Protein AF-A0A558R5V0-F1 (afdb_monomer_lite)

Radius of gyration: 31.51 Å; chains: 1; bounding box: 77×56×95 Å

Sequence (113 aa):
MKQIERWVTRGRRLPFVFRAAIMLLVVAAIAGMWWQHQPAGSGTRDIIAFVRRACPAAHVAVPHPIVADGAHAIDRWAWAIVRGRCGTVRPAGHPEPHHQDHRRPHAADRTAS

pLDDT: mean 78.5, std 18.83, range [42.56, 97.38]

Foldseek 3Di:
DPPPVVVVPPPPPDPPVVVVVVVVVVVVVVVVVVQQQAFDDPVLVVLLVCLCVQAVVLHDDDPTDGNVVSVSSVVSSVVCCVVVVGPDPDDPDDPDPDPPPPPDDDDDDDDDD

Secondary structure (DSSP, 8-state):
--SSGGGTT---PPPHHHHHHHHHHHHHHHHHHHHHTSBP-HHHHHHHHHHHHH-GGG----SS-BHHHHHHHHHHHHHHHHTTSS-------S-------------------

Organism: NCBI:txid2529389

Structure (mmCIF, N/CA/C/O backbone):
data_AF-A0A558R5V0-F1
#
_entry.id   AF-A0A558R5V0-F1
#
loop_
_atom_site.group_PDB
_atom_site.id
_atom_site.type_symbol
_atom_site.label_atom_id
_atom_site.label_alt_id
_atom_site.label_comp_id
_atom_site.label_asym_id
_atom_site.label_entity_id
_atom_site.label_seq_id
_atom_site.pdbx_PDB_ins_code
_atom_site.Cartn_x
_atom_site.Cartn_y
_atom_site.Cartn_z
_atom_site.occupancy
_atom_site.B_iso_or_equiv
_atom_site.auth_seq_id
_atom_site.auth_comp_id
_atom_site.auth_asym_id
_atom_site.auth_atom_id
_atom_site.pdbx_PDB_model_num
ATOM 1 N N . MET A 1 1 ? -46.775 28.052 25.983 1.00 51.75 1 MET A N 1
ATOM 2 C CA . MET A 1 1 ? -45.310 27.964 25.756 1.00 51.75 1 MET A CA 1
ATOM 3 C C . MET A 1 1 ? -44.618 27.032 26.774 1.00 51.75 1 MET A C 1
ATOM 5 O O . MET A 1 1 ? -43.692 27.450 27.442 1.00 51.75 1 MET A O 1
ATOM 9 N N . LYS A 1 2 ? -45.049 25.764 26.923 1.00 55.78 2 LYS A N 1
ATOM 10 C CA . LYS A 1 2 ? -44.457 24.783 27.880 1.00 55.78 2 LYS A CA 1
ATOM 11 C C . LYS A 1 2 ? -44.110 23.420 27.244 1.00 55.78 2 LYS A C 1
ATOM 13 O O . LYS A 1 2 ? -43.735 22.475 27.927 1.00 55.78 2 LYS A O 1
ATOM 18 N N . GLN A 1 3 ? -44.284 23.290 25.926 1.00 56.75 3 GLN A N 1
ATOM 19 C CA . GLN A 1 3 ? -44.128 22.024 25.190 1.00 56.75 3 GLN A CA 1
ATOM 20 C C . GLN A 1 3 ? -42.779 21.905 24.455 1.00 56.75 3 GLN A C 1
ATOM 22 O O . GLN A 1 3 ? -42.363 20.793 24.149 1.00 56.75 3 GLN A O 1
ATOM 27 N N . ILE A 1 4 ? -42.066 23.014 24.221 1.00 54.72 4 ILE A N 1
ATOM 28 C CA . ILE A 1 4 ? -40.845 23.027 23.392 1.00 54.72 4 ILE A CA 1
ATOM 29 C C . ILE A 1 4 ? -39.595 22.619 24.200 1.00 54.72 4 ILE A C 1
ATOM 31 O O . ILE A 1 4 ? -38.699 21.979 23.659 1.00 54.72 4 ILE A O 1
ATOM 35 N N . GLU A 1 5 ? -39.564 22.850 25.517 1.00 53.28 5 GLU A N 1
ATOM 36 C CA . GLU A 1 5 ? -38.412 22.482 26.365 1.00 53.28 5 GLU A CA 1
ATOM 37 C C . GLU A 1 5 ? -38.230 20.968 26.577 1.00 53.28 5 GLU A C 1
ATOM 39 O O . GLU A 1 5 ? -37.156 20.521 26.974 1.00 53.28 5 GLU A O 1
ATOM 44 N N . ARG A 1 6 ? -39.240 20.138 26.274 1.00 52.16 6 ARG A N 1
ATOM 45 C CA . ARG A 1 6 ? -39.154 18.679 26.483 1.00 52.16 6 ARG A CA 1
ATOM 46 C C . ARG A 1 6 ? -38.349 17.923 25.419 1.00 52.16 6 ARG A C 1
ATOM 48 O O . ARG A 1 6 ? -38.059 16.746 25.623 1.00 52.16 6 ARG A O 1
ATOM 55 N N . TRP A 1 7 ? -37.976 18.563 24.310 1.00 51.00 7 TRP A N 1
ATOM 56 C CA . TRP A 1 7 ? -37.226 17.903 23.231 1.00 51.00 7 TRP A CA 1
ATOM 57 C C . TRP A 1 7 ? -35.704 18.019 23.363 1.00 51.00 7 TRP A C 1
ATOM 59 O O . TRP A 1 7 ? -34.988 17.192 22.803 1.00 51.00 7 TRP A O 1
ATOM 69 N N . VAL A 1 8 ? -35.203 18.977 24.147 1.00 56.00 8 VAL A N 1
ATOM 70 C CA . VAL A 1 8 ? -33.757 19.240 24.274 1.00 56.00 8 VAL A CA 1
ATOM 71 C C . VAL A 1 8 ? -33.056 18.227 25.192 1.00 56.00 8 VAL A C 1
ATOM 73 O O . VAL A 1 8 ? -31.862 17.981 25.056 1.00 56.00 8 VAL A O 1
ATOM 76 N N . THR A 1 9 ? -33.787 17.554 26.084 1.00 53.28 9 THR A N 1
ATOM 77 C CA . THR A 1 9 ? -33.211 16.658 27.103 1.00 53.28 9 THR A CA 1
ATOM 78 C C . THR A 1 9 ? -33.367 15.171 26.807 1.00 53.28 9 THR A C 1
ATOM 80 O O . THR A 1 9 ? -33.074 14.339 27.662 1.00 53.28 9 THR A O 1
ATOM 83 N N . ARG A 1 10 ? -33.752 14.777 25.588 1.00 54.44 10 ARG A N 1
ATOM 84 C CA . ARG A 1 10 ? -33.670 13.365 25.180 1.00 54.44 10 ARG A CA 1
ATOM 85 C C . ARG A 1 10 ? -32.315 13.085 24.536 1.00 54.44 10 ARG A C 1
ATOM 87 O O . ARG A 1 10 ? -32.230 12.587 23.417 1.00 54.44 10 ARG A O 1
ATOM 94 N N . GLY A 1 11 ? -31.250 13.412 25.268 1.00 57.62 11 GLY A N 1
ATOM 95 C CA . GLY A 1 11 ? -29.895 12.984 24.955 1.00 57.62 11 GLY A CA 1
ATOM 96 C C . GLY A 1 11 ? -29.846 11.462 24.998 1.00 57.62 11 GLY A C 1
ATOM 97 O O . GLY A 1 11 ? -29.608 10.875 26.053 1.00 57.62 11 GLY A O 1
ATOM 98 N N . ARG A 1 12 ? -30.119 10.811 23.861 1.00 63.28 12 ARG A N 1
ATOM 99 C CA . ARG A 1 12 ? -29.861 9.382 23.678 1.00 63.28 12 ARG A CA 1
ATOM 100 C C . ARG A 1 12 ? -28.361 9.203 23.844 1.00 63.28 12 ARG A C 1
ATOM 102 O O . ARG A 1 12 ? -27.594 9.430 22.914 1.00 63.28 12 ARG A O 1
ATOM 109 N N . ARG A 1 13 ? -27.935 8.851 25.057 1.00 66.12 13 ARG A N 1
ATOM 110 C CA . ARG A 1 13 ? -26.565 8.417 25.302 1.00 66.12 13 ARG A CA 1
ATOM 111 C C . ARG A 1 13 ? -26.338 7.231 24.375 1.00 66.12 13 ARG A C 1
ATOM 113 O O . ARG A 1 13 ? -27.053 6.236 24.481 1.00 66.12 13 ARG A O 1
ATOM 120 N N . LEU A 1 14 ? -25.404 7.377 23.435 1.00 68.44 14 LEU A N 1
ATOM 121 C CA . LEU A 1 14 ? -25.001 6.281 22.561 1.00 68.44 14 LEU A CA 1
ATOM 122 C C . LEU A 1 14 ? -24.685 5.079 23.456 1.00 68.44 14 LEU A C 1
ATOM 124 O O . LEU A 1 14 ? -23.947 5.253 24.438 1.00 68.44 14 LEU A O 1
ATOM 128 N N . PRO A 1 15 ? -25.277 3.906 23.178 1.00 86.00 15 PRO A N 1
ATOM 129 C CA . PRO A 1 15 ? -25.108 2.746 24.032 1.00 86.00 15 PRO A CA 1
ATOM 130 C C . PRO A 1 15 ? -23.614 2.456 24.173 1.00 86.00 15 PRO A C 1
ATOM 132 O O . PRO A 1 15 ? -22.846 2.637 23.226 1.00 86.00 15 PRO A O 1
ATOM 135 N N . PHE A 1 16 ? -23.190 2.051 25.370 1.00 87.75 16 PHE A N 1
ATOM 136 C CA . PHE A 1 16 ? -21.774 1.874 25.707 1.00 87.75 16 PHE A CA 1
ATOM 137 C C . PHE A 1 16 ? -21.022 1.035 24.661 1.00 87.75 16 PHE A C 1
ATOM 139 O O . PHE A 1 16 ? -19.934 1.414 24.239 1.00 87.75 16 PHE A O 1
ATOM 146 N N . VAL A 1 17 ? -21.660 -0.025 24.156 1.00 89.38 17 VAL A N 1
ATOM 147 C CA . VAL A 1 17 ? -21.130 -0.890 23.090 1.00 89.38 17 VAL A CA 1
ATOM 148 C C . VAL A 1 17 ? -20.784 -0.136 21.804 1.00 89.38 17 VAL A C 1
ATOM 150 O O . VAL A 1 17 ? -19.748 -0.393 21.204 1.00 89.38 17 VAL A O 1
ATOM 153 N N . PHE A 1 18 ? -21.593 0.846 21.406 1.00 91.12 18 PHE A N 1
ATOM 154 C CA . PHE A 1 18 ? -21.340 1.642 20.207 1.00 91.12 18 PHE A CA 1
ATOM 155 C C . PHE A 1 18 ? -20.150 2.581 20.407 1.00 91.12 18 PHE A C 1
ATOM 157 O O . PHE A 1 18 ? -19.305 2.729 19.528 1.00 91.12 18 PHE A O 1
ATOM 164 N N . ARG A 1 19 ? -20.038 3.176 21.600 1.00 90.69 19 ARG A N 1
ATOM 165 C CA . ARG A 1 19 ? -18.887 4.014 21.961 1.00 90.69 19 ARG A CA 1
ATOM 166 C C . ARG A 1 19 ? -17.597 3.194 22.003 1.00 90.69 19 ARG A C 1
ATOM 168 O O . ARG A 1 19 ? -16.582 3.654 21.492 1.00 90.69 19 ARG A O 1
ATOM 175 N N . ALA A 1 20 ? -17.649 1.988 22.566 1.00 94.12 20 ALA A N 1
ATOM 176 C CA . ALA A 1 20 ? -16.518 1.067 22.594 1.00 94.12 20 ALA A CA 1
ATOM 177 C C . ALA A 1 20 ? -16.095 0.641 21.178 1.00 94.12 20 ALA A C 1
ATOM 179 O O . ALA A 1 20 ? -14.909 0.683 20.864 1.00 94.12 20 ALA A O 1
ATOM 180 N N . ALA A 1 21 ? -17.053 0.316 20.303 1.00 95.62 21 ALA A N 1
ATOM 181 C CA . ALA A 1 21 ? -16.777 -0.034 18.910 1.00 95.62 21 ALA A CA 1
ATOM 182 C C . ALA A 1 21 ? -16.107 1.117 18.142 1.00 95.62 21 ALA A C 1
ATOM 184 O O . ALA A 1 21 ? -15.112 0.895 17.458 1.00 95.62 21 ALA A O 1
ATOM 185 N N . ILE A 1 22 ? -16.594 2.354 18.299 1.00 96.06 22 ILE A N 1
ATOM 186 C CA . ILE A 1 22 ? -15.956 3.531 17.691 1.00 96.06 22 ILE A CA 1
ATOM 187 C C . ILE A 1 22 ? -14.529 3.703 18.204 1.00 96.06 22 ILE A C 1
ATOM 189 O O . ILE A 1 22 ? -13.620 3.887 17.403 1.00 96.06 22 ILE A O 1
ATOM 193 N N . MET A 1 23 ? -14.315 3.628 19.519 1.00 96.56 23 MET A N 1
ATOM 194 C CA . MET A 1 23 ? -12.971 3.764 20.086 1.00 96.56 23 MET A CA 1
ATOM 195 C C . MET A 1 23 ? -12.021 2.697 19.540 1.00 96.56 23 MET A C 1
ATOM 197 O O . MET A 1 23 ? -10.897 3.018 19.165 1.00 96.56 23 MET A O 1
ATOM 201 N N . LEU A 1 24 ? -12.483 1.449 19.424 1.00 97.12 24 LEU A N 1
ATOM 202 C CA . LEU A 1 24 ? -11.691 0.366 18.846 1.00 97.12 24 LEU A CA 1
ATOM 203 C C . LEU A 1 24 ? -11.338 0.637 17.377 1.00 97.12 24 LEU A C 1
ATOM 205 O O . LEU A 1 24 ? -10.186 0.461 16.988 1.00 97.12 24 LEU A O 1
ATOM 209 N N . LEU A 1 25 ? -12.300 1.109 16.578 1.00 97.19 25 LEU A N 1
ATOM 210 C CA . LEU A 1 25 ? -12.068 1.477 15.178 1.00 97.19 25 LEU A CA 1
ATOM 211 C C . LEU A 1 25 ? -11.058 2.621 15.051 1.00 97.19 25 LEU A C 1
ATOM 213 O O . LEU A 1 25 ? -10.174 2.560 14.202 1.00 97.19 25 LEU A O 1
ATOM 217 N N . VAL A 1 26 ? -11.150 3.637 15.912 1.00 97.38 26 VAL A N 1
ATOM 218 C CA . VAL A 1 26 ? -10.205 4.762 15.932 1.00 97.38 26 VAL A CA 1
ATOM 219 C C . VAL A 1 26 ? -8.798 4.278 16.279 1.00 97.38 26 VAL A C 1
ATOM 221 O O . VAL A 1 26 ? -7.847 4.620 15.580 1.00 97.38 26 VAL A O 1
ATOM 224 N N . VAL A 1 27 ? -8.654 3.441 17.309 1.00 97.12 27 VAL A N 1
ATOM 225 C CA . VAL A 1 27 ? -7.352 2.869 17.687 1.00 97.12 27 VAL A CA 1
ATOM 226 C C . VAL A 1 27 ? -6.777 2.021 16.554 1.00 97.12 27 VAL A C 1
ATOM 228 O O . VAL A 1 27 ? -5.606 2.179 16.216 1.00 97.12 27 VAL A O 1
ATOM 231 N N . ALA A 1 28 ? -7.591 1.172 15.922 1.00 96.50 28 ALA A N 1
ATOM 232 C CA . ALA A 1 28 ? -7.164 0.359 14.787 1.00 96.50 28 ALA A CA 1
ATOM 233 C C . ALA A 1 28 ? -6.726 1.221 13.591 1.00 96.50 28 ALA A C 1
ATOM 235 O O . ALA A 1 28 ? -5.706 0.931 12.968 1.00 96.50 28 ALA A O 1
ATOM 236 N N . ALA A 1 29 ? -7.450 2.306 13.301 1.00 95.75 29 ALA A N 1
ATOM 237 C CA . ALA A 1 29 ? -7.098 3.239 12.236 1.00 95.75 29 ALA A CA 1
ATOM 238 C C . ALA A 1 29 ? -5.757 3.937 12.507 1.00 95.75 29 ALA A C 1
ATOM 240 O O . ALA A 1 29 ? -4.907 3.994 11.620 1.00 95.75 29 ALA A O 1
ATOM 241 N N . ILE A 1 30 ? -5.533 4.409 13.737 1.00 96.31 30 ILE A N 1
ATOM 242 C CA . ILE A 1 30 ? -4.271 5.049 14.136 1.00 96.31 30 ILE A CA 1
ATOM 243 C C . ILE A 1 30 ? -3.114 4.047 14.068 1.00 96.31 30 ILE A C 1
ATOM 245 O O . ILE A 1 30 ? -2.068 4.354 13.499 1.00 96.31 30 ILE A O 1
ATOM 249 N N . ALA A 1 31 ? -3.308 2.835 14.596 1.00 94.81 31 ALA A N 1
ATOM 250 C CA . ALA A 1 31 ? -2.302 1.779 14.551 1.00 94.81 31 ALA A CA 1
ATOM 251 C C . ALA A 1 31 ? -1.949 1.393 13.106 1.00 94.81 31 ALA A C 1
ATOM 253 O O . ALA A 1 31 ? -0.772 1.284 12.765 1.00 94.81 31 ALA A O 1
ATOM 254 N N . GLY A 1 32 ? -2.955 1.255 12.237 1.00 93.31 32 GLY A N 1
ATOM 255 C CA . GLY A 1 32 ? -2.760 0.995 10.812 1.00 93.31 32 GLY A CA 1
ATOM 256 C C . GLY A 1 32 ? -2.010 2.127 10.111 1.00 93.31 32 GLY A C 1
ATOM 257 O O . GLY A 1 32 ? -1.062 1.870 9.375 1.00 93.31 32 GLY A O 1
ATOM 258 N N . MET A 1 33 ? -2.372 3.384 10.381 1.00 94.56 33 MET A N 1
ATOM 259 C CA . MET A 1 33 ? -1.684 4.550 9.823 1.00 94.56 33 MET A CA 1
ATOM 260 C C . MET A 1 33 ? -0.215 4.602 10.253 1.00 94.56 33 MET A C 1
ATOM 262 O O . MET A 1 33 ? 0.661 4.850 9.423 1.00 94.56 33 MET A O 1
ATOM 266 N N . TRP A 1 34 ? 0.063 4.332 11.529 1.00 95.19 34 TRP A N 1
ATOM 267 C CA . TRP A 1 34 ? 1.423 4.298 12.058 1.00 95.19 34 TRP A CA 1
ATOM 268 C C . TRP A 1 34 ? 2.247 3.167 11.443 1.00 95.19 34 TRP A C 1
ATOM 270 O O . TRP A 1 34 ? 3.404 3.377 11.082 1.00 95.19 34 TRP A O 1
ATOM 280 N N . TRP A 1 35 ? 1.639 1.991 11.261 1.00 92.19 35 TRP A N 1
ATOM 281 C CA . TRP A 1 35 ? 2.270 0.855 10.593 1.00 92.19 35 TRP A CA 1
ATOM 282 C C . TRP A 1 35 ? 2.628 1.164 9.131 1.00 92.19 35 TRP A C 1
ATOM 284 O O . TRP A 1 35 ? 3.728 0.848 8.688 1.00 92.19 35 TRP A O 1
ATOM 294 N N . GLN A 1 36 ? 1.752 1.857 8.397 1.00 93.62 36 GLN A N 1
ATOM 295 C CA . GLN A 1 36 ? 2.004 2.258 7.005 1.00 93.62 36 GLN A CA 1
ATOM 296 C C . GLN A 1 36 ? 3.184 3.235 6.850 1.00 93.62 36 GLN A C 1
ATOM 298 O O . GLN A 1 36 ? 3.844 3.236 5.810 1.00 93.62 36 GLN A O 1
ATOM 303 N N . HIS A 1 37 ? 3.467 4.035 7.883 1.00 94.19 37 HIS A N 1
ATOM 304 C CA . HIS A 1 37 ? 4.598 4.971 7.926 1.00 94.19 37 HIS A CA 1
ATOM 305 C C . HIS A 1 37 ? 5.891 4.346 8.462 1.00 94.19 37 HIS A C 1
ATOM 307 O O . HIS A 1 37 ? 6.912 5.031 8.540 1.00 94.19 37 HIS A O 1
ATOM 313 N N . GLN A 1 38 ? 5.879 3.064 8.837 1.00 94.75 38 GLN A N 1
ATOM 314 C CA . GLN A 1 38 ? 7.109 2.390 9.234 1.00 94.75 38 GLN A CA 1
ATOM 315 C C . GLN A 1 38 ? 8.072 2.275 8.044 1.00 94.75 38 GLN A C 1
ATOM 317 O O . GLN A 1 38 ? 7.627 2.131 6.897 1.00 94.75 38 GLN A O 1
ATOM 322 N N . PRO A 1 39 ? 9.392 2.289 8.299 1.00 94.25 39 PRO A N 1
ATOM 323 C CA . PRO A 1 39 ? 10.391 2.021 7.276 1.00 94.25 39 PRO A CA 1
ATOM 324 C C . PRO A 1 39 ? 10.124 0.694 6.560 1.00 94.25 39 PRO A C 1
ATOM 326 O O . PRO A 1 39 ? 9.783 -0.311 7.187 1.00 94.25 39 PRO A O 1
ATOM 329 N N . ALA A 1 40 ? 10.319 0.671 5.243 1.00 91.06 40 ALA A N 1
ATOM 330 C CA . ALA A 1 40 ? 10.102 -0.521 4.439 1.00 91.06 40 ALA A CA 1
ATOM 331 C C . ALA A 1 40 ? 11.004 -1.676 4.895 1.00 91.06 40 ALA A C 1
ATOM 333 O O . ALA A 1 40 ? 12.242 -1.596 4.822 1.00 91.06 40 ALA A O 1
ATOM 334 N N . GLY A 1 41 ? 10.357 -2.772 5.293 1.00 91.00 41 GLY A N 1
ATOM 335 C CA . GLY A 1 41 ? 10.986 -4.072 5.502 1.00 91.00 41 GLY A CA 1
ATOM 336 C C . GLY A 1 41 ? 11.349 -4.767 4.185 1.00 91.00 41 GLY A C 1
ATOM 337 O O . GLY A 1 41 ? 11.138 -4.226 3.096 1.00 91.00 41 GLY A O 1
ATOM 338 N N . SER A 1 42 ? 11.883 -5.987 4.281 1.00 91.19 42 SER A N 1
ATOM 339 C CA . SER A 1 42 ? 12.291 -6.797 3.121 1.00 91.19 42 SER A CA 1
ATOM 340 C C . SER A 1 42 ? 11.158 -6.986 2.111 1.00 91.19 42 SER A C 1
ATOM 342 O O . SER A 1 42 ? 11.326 -6.634 0.949 1.00 91.19 42 SER A O 1
ATOM 344 N N . GLY A 1 43 ? 9.972 -7.407 2.563 1.00 89.38 43 GLY A N 1
ATOM 345 C CA . GLY A 1 43 ? 8.834 -7.668 1.674 1.00 89.38 43 GLY A CA 1
ATOM 346 C C . GLY A 1 43 ? 8.403 -6.453 0.842 1.00 89.38 43 GLY A C 1
ATOM 347 O O . GLY A 1 43 ? 8.180 -6.568 -0.361 1.00 89.38 43 GLY A O 1
ATOM 348 N N . THR A 1 44 ? 8.351 -5.259 1.441 1.00 91.12 44 THR A N 1
ATOM 349 C CA . THR A 1 44 ? 8.044 -4.014 0.713 1.00 91.12 44 THR A CA 1
ATOM 350 C C . THR A 1 44 ? 9.102 -3.713 -0.349 1.00 91.12 44 THR A C 1
ATOM 352 O O . THR A 1 44 ? 8.764 -3.334 -1.471 1.00 91.12 44 THR A O 1
ATOM 355 N N . ARG A 1 45 ? 10.387 -3.908 -0.029 1.00 91.56 45 ARG A N 1
ATOM 356 C CA . ARG A 1 45 ? 11.486 -3.698 -0.984 1.00 91.56 45 ARG A CA 1
ATOM 357 C C . ARG A 1 45 ? 11.442 -4.710 -2.127 1.00 91.56 45 ARG A C 1
ATOM 359 O O . ARG A 1 45 ? 11.665 -4.317 -3.270 1.00 91.56 45 ARG A O 1
ATOM 366 N N . ASP A 1 46 ? 11.098 -5.963 -1.840 1.00 92.94 46 ASP A N 1
ATOM 367 C CA . ASP A 1 46 ? 10.947 -7.017 -2.846 1.00 92.94 46 ASP A CA 1
ATOM 368 C C . ASP A 1 46 ? 9.807 -6.705 -3.817 1.00 92.94 46 ASP A C 1
ATOM 370 O O . ASP A 1 46 ? 9.986 -6.821 -5.029 1.00 92.94 46 ASP A O 1
ATOM 374 N N . ILE A 1 47 ? 8.671 -6.213 -3.312 1.00 92.50 47 ILE A N 1
ATOM 375 C CA . ILE A 1 47 ? 7.548 -5.744 -4.137 1.00 92.50 47 ILE A CA 1
ATOM 376 C C . ILE A 1 47 ? 7.986 -4.590 -5.046 1.00 92.50 47 ILE A C 1
ATOM 378 O O . ILE A 1 47 ? 7.748 -4.623 -6.255 1.00 92.50 47 ILE A O 1
ATOM 382 N N . ILE A 1 48 ? 8.656 -3.574 -4.495 1.00 92.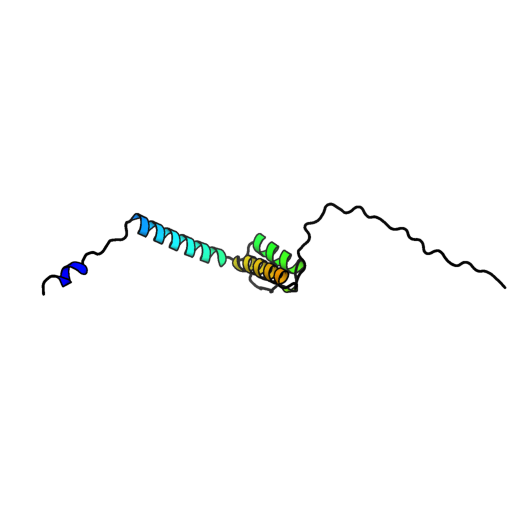44 48 ILE A N 1
ATOM 383 C CA . ILE A 1 48 ? 9.136 -2.424 -5.275 1.00 92.44 48 ILE A CA 1
ATOM 384 C C . ILE A 1 48 ? 10.129 -2.884 -6.354 1.00 92.44 48 ILE A C 1
ATOM 386 O O . ILE A 1 48 ? 10.051 -2.435 -7.501 1.00 92.44 48 ILE A O 1
ATOM 390 N N . ALA A 1 49 ? 11.038 -3.801 -6.014 1.00 92.75 49 ALA A N 1
ATOM 391 C CA . ALA A 1 49 ? 12.001 -4.373 -6.948 1.00 92.75 49 ALA A CA 1
ATOM 392 C C . ALA A 1 49 ? 11.323 -5.225 -8.030 1.00 92.75 49 ALA A C 1
ATOM 394 O O . ALA A 1 49 ? 11.716 -5.160 -9.195 1.00 92.75 49 ALA A O 1
ATOM 395 N N . PHE A 1 50 ? 10.293 -5.994 -7.676 1.00 92.38 50 PHE A N 1
ATOM 396 C CA . PHE A 1 50 ? 9.484 -6.749 -8.625 1.00 92.38 50 PHE A CA 1
ATOM 397 C C . PHE A 1 50 ? 8.800 -5.814 -9.621 1.00 92.38 50 PHE A C 1
ATOM 399 O O . PHE A 1 50 ? 8.988 -5.982 -10.823 1.00 92.38 50 PHE A O 1
ATOM 406 N N . VAL A 1 51 ? 8.095 -4.782 -9.146 1.00 91.31 51 VAL A N 1
ATOM 407 C CA . VAL A 1 51 ? 7.430 -3.798 -10.016 1.00 91.31 51 VAL A CA 1
ATOM 408 C C . VAL A 1 51 ? 8.440 -3.113 -10.934 1.00 91.31 51 VAL A C 1
ATOM 410 O O . VAL A 1 51 ? 8.190 -2.987 -12.131 1.00 91.31 51 VAL A O 1
ATOM 413 N N . ARG A 1 52 ? 9.617 -2.744 -10.411 1.00 92.19 52 ARG A N 1
ATOM 414 C CA . ARG A 1 52 ? 10.705 -2.162 -11.209 1.00 92.19 52 ARG A CA 1
ATOM 415 C C . ARG A 1 52 ? 11.144 -3.063 -12.364 1.00 92.19 52 ARG A C 1
ATOM 417 O O . ARG A 1 52 ? 11.444 -2.545 -13.434 1.00 92.19 52 ARG A O 1
ATOM 424 N N . ARG A 1 53 ? 11.195 -4.383 -12.158 1.00 90.50 53 ARG A N 1
ATOM 425 C CA . ARG A 1 53 ? 11.582 -5.360 -13.191 1.00 90.50 53 ARG A CA 1
ATOM 426 C C . ARG A 1 53 ? 10.435 -5.686 -14.147 1.00 90.50 53 ARG A C 1
ATOM 428 O O . ARG A 1 53 ? 10.655 -5.748 -15.349 1.00 90.50 53 ARG A O 1
ATOM 435 N N . ALA A 1 54 ? 9.230 -5.889 -13.620 1.00 89.25 54 ALA A N 1
ATOM 436 C CA . ALA A 1 54 ? 8.057 -6.295 -14.389 1.00 89.25 54 ALA A CA 1
ATOM 437 C C . ALA A 1 54 ? 7.497 -5.162 -15.260 1.00 89.25 54 ALA A C 1
ATOM 439 O O . ALA A 1 54 ? 6.983 -5.403 -16.347 1.00 89.25 54 ALA A O 1
ATOM 440 N N . CYS A 1 55 ? 7.564 -3.924 -14.770 1.00 89.06 55 CYS A N 1
ATOM 441 C CA . CYS A 1 55 ? 6.967 -2.763 -15.412 1.00 89.06 55 CYS A CA 1
ATOM 442 C C . CYS A 1 55 ? 7.734 -1.481 -15.037 1.00 89.06 55 CYS A C 1
ATOM 444 O O . CYS A 1 55 ? 7.299 -0.719 -14.166 1.00 89.06 55 CYS A O 1
ATOM 446 N N . PRO A 1 56 ? 8.861 -1.190 -15.716 1.00 88.06 56 PRO A N 1
ATOM 447 C CA . PRO A 1 56 ? 9.654 0.012 -15.452 1.00 88.06 56 PRO A CA 1
ATOM 448 C C . PRO A 1 56 ? 8.836 1.307 -15.560 1.00 88.06 56 PRO A C 1
ATOM 450 O O . PRO A 1 56 ? 9.051 2.237 -14.790 1.00 88.06 56 PRO A O 1
ATOM 453 N N . ALA A 1 57 ? 7.834 1.340 -16.449 1.00 87.50 57 ALA A N 1
ATOM 454 C CA . ALA A 1 57 ? 6.938 2.481 -16.655 1.00 87.50 57 ALA A CA 1
ATOM 455 C C . ALA A 1 57 ? 5.976 2.775 -15.479 1.00 87.50 57 ALA A C 1
ATOM 457 O O . ALA A 1 57 ? 5.309 3.816 -15.477 1.00 87.50 57 ALA A O 1
ATOM 458 N N . ALA A 1 58 ? 5.865 1.869 -14.500 1.00 87.81 58 ALA A N 1
ATOM 459 C CA . ALA A 1 58 ? 5.096 2.057 -13.264 1.00 87.81 58 ALA A CA 1
ATOM 460 C C . ALA A 1 58 ? 5.976 2.311 -12.028 1.00 87.81 58 ALA A C 1
ATOM 462 O O . ALA A 1 58 ? 5.456 2.609 -10.945 1.00 87.81 58 ALA A O 1
ATOM 463 N N . HIS A 1 59 ? 7.296 2.179 -12.165 1.00 92.00 59 HIS A N 1
ATOM 464 C CA . HIS A 1 59 ? 8.216 2.355 -11.054 1.00 92.00 59 HIS A CA 1
ATOM 465 C C . HIS A 1 59 ? 8.478 3.836 -10.779 1.00 92.00 59 HIS A C 1
ATOM 467 O O . HIS A 1 59 ? 8.721 4.627 -11.685 1.00 92.00 59 HIS A O 1
ATOM 473 N N . VAL A 1 60 ? 8.473 4.187 -9.496 1.00 90.19 60 VAL A N 1
ATOM 474 C CA . VAL A 1 60 ? 8.901 5.492 -8.991 1.00 90.19 60 VAL A CA 1
ATOM 475 C C . VAL A 1 60 ? 9.970 5.212 -7.946 1.00 90.19 60 VAL A C 1
ATOM 477 O O . VAL A 1 60 ? 9.733 4.427 -7.025 1.00 90.19 60 VAL A O 1
ATOM 480 N N . ALA A 1 61 ? 11.150 5.805 -8.119 1.00 88.12 61 ALA A N 1
ATOM 481 C CA . ALA A 1 61 ? 12.245 5.653 -7.174 1.00 88.12 61 ALA A CA 1
ATOM 482 C C . ALA A 1 61 ? 11.939 6.453 -5.903 1.00 88.12 61 ALA A C 1
ATOM 484 O O . ALA A 1 61 ? 11.695 7.656 -5.969 1.00 88.12 61 ALA A O 1
ATOM 485 N N . VAL A 1 62 ? 11.969 5.778 -4.754 1.00 88.00 62 VAL A N 1
ATOM 486 C CA . VAL A 1 62 ? 11.783 6.395 -3.437 1.00 88.00 62 VAL A CA 1
ATOM 487 C C . VAL A 1 62 ? 13.055 6.141 -2.622 1.00 88.00 62 VAL A C 1
ATOM 489 O O . VAL A 1 62 ? 13.416 4.977 -2.441 1.00 88.00 62 VAL A O 1
ATOM 492 N N . PRO A 1 63 ? 13.770 7.185 -2.163 1.00 88.00 63 PRO A N 1
ATOM 493 C CA . PRO A 1 63 ? 15.061 7.026 -1.488 1.00 88.00 63 PRO A CA 1
ATOM 494 C C . PRO A 1 63 ? 14.939 6.387 -0.096 1.00 88.00 63 PRO A C 1
ATOM 496 O O . PRO A 1 63 ? 15.807 5.615 0.307 1.00 88.00 63 PRO A O 1
ATOM 499 N N . HIS A 1 64 ? 13.839 6.651 0.613 1.00 91.00 64 HIS A N 1
ATOM 500 C CA . HIS A 1 64 ? 13.542 6.082 1.928 1.00 91.00 64 HIS A CA 1
ATOM 501 C C . HIS A 1 64 ? 12.137 5.478 1.918 1.00 91.00 64 HIS A C 1
ATOM 503 O O . HIS A 1 64 ? 11.195 6.133 2.358 1.00 91.00 64 HIS A O 1
ATOM 509 N N . PRO A 1 65 ? 11.975 4.265 1.360 1.00 92.31 65 PRO A N 1
ATOM 510 C CA . PRO A 1 65 ? 10.656 3.685 1.205 1.00 92.31 65 PRO A CA 1
ATOM 511 C C . PRO A 1 65 ? 10.039 3.353 2.566 1.00 92.31 65 PRO A C 1
ATOM 513 O O . PRO A 1 65 ? 10.718 2.836 3.459 1.00 92.31 65 PRO A O 1
ATOM 516 N N . ILE A 1 66 ? 8.743 3.606 2.692 1.00 96.44 66 ILE A N 1
ATOM 517 C CA . ILE A 1 66 ? 7.883 3.170 3.795 1.00 96.44 66 ILE A CA 1
ATOM 518 C C . ILE A 1 66 ? 6.978 2.027 3.335 1.00 96.44 66 ILE A C 1
ATOM 520 O O . ILE A 1 66 ? 6.897 1.715 2.145 1.00 96.44 66 ILE A O 1
ATOM 524 N N . VAL A 1 67 ? 6.284 1.378 4.267 1.00 93.56 67 VAL A N 1
ATOM 525 C CA . VAL A 1 67 ? 5.376 0.261 3.950 1.00 93.56 67 VAL A CA 1
ATOM 526 C C . VAL A 1 67 ? 4.339 0.647 2.884 1.00 93.56 67 VAL A C 1
ATOM 528 O O . VAL A 1 67 ? 4.128 -0.119 1.937 1.00 93.56 67 VAL A O 1
ATOM 531 N N . ALA A 1 68 ? 3.775 1.856 2.972 1.00 95.31 68 ALA A N 1
ATOM 532 C CA . ALA A 1 68 ? 2.798 2.362 2.007 1.00 95.31 68 ALA A CA 1
ATOM 533 C C . ALA A 1 68 ? 3.325 2.414 0.559 1.00 95.31 68 ALA A C 1
ATOM 535 O O . ALA A 1 68 ? 2.559 2.210 -0.387 1.00 95.31 68 ALA A O 1
ATOM 536 N N . ASP A 1 69 ? 4.632 2.612 0.354 1.00 94.88 69 ASP A N 1
ATOM 537 C CA . ASP A 1 69 ? 5.218 2.682 -0.990 1.00 94.88 69 ASP A CA 1
ATOM 538 C C . ASP A 1 69 ? 5.116 1.358 -1.747 1.00 94.88 69 ASP A C 1
ATOM 540 O O . ASP A 1 69 ? 4.980 1.358 -2.972 1.00 94.88 69 ASP A O 1
ATOM 544 N N . GLY A 1 70 ? 5.135 0.225 -1.037 1.00 91.81 70 GLY A N 1
ATOM 545 C CA . GLY A 1 70 ? 4.916 -1.088 -1.643 1.00 91.81 70 GLY A CA 1
ATOM 546 C C . GLY A 1 70 ? 3.507 -1.221 -2.214 1.00 91.81 70 GLY A C 1
ATOM 547 O O . GLY A 1 70 ? 3.342 -1.650 -3.356 1.00 91.81 70 GLY A O 1
ATOM 548 N N . ALA A 1 71 ? 2.497 -0.785 -1.458 1.00 93.44 71 ALA A N 1
ATOM 549 C CA . ALA A 1 71 ? 1.111 -0.779 -1.921 1.00 93.44 71 ALA A CA 1
ATOM 550 C C . ALA A 1 71 ? 0.932 0.159 -3.126 1.00 93.44 71 ALA A C 1
ATOM 552 O O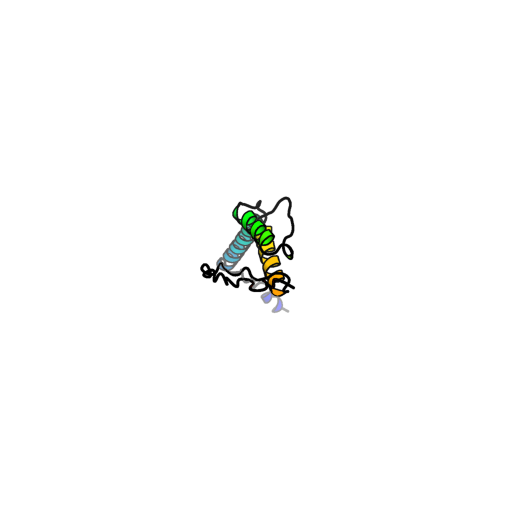 . ALA A 1 71 ? 0.351 -0.236 -4.136 1.00 93.44 71 ALA A O 1
ATOM 553 N N . HIS A 1 72 ? 1.512 1.362 -3.074 1.00 94.50 72 HIS A N 1
ATOM 554 C CA . HIS A 1 72 ? 1.489 2.291 -4.204 1.00 94.50 72 HIS A CA 1
ATOM 555 C C . HIS A 1 72 ? 2.230 1.762 -5.437 1.00 94.50 72 HIS A C 1
ATOM 557 O O . HIS A 1 72 ? 1.818 2.038 -6.563 1.00 94.50 72 HIS A O 1
ATOM 563 N N . ALA A 1 73 ? 3.315 1.001 -5.266 1.00 94.06 73 ALA A N 1
ATOM 564 C CA . ALA A 1 73 ? 4.006 0.369 -6.385 1.00 94.06 73 ALA A CA 1
ATOM 565 C C . ALA A 1 73 ? 3.110 -0.663 -7.090 1.00 94.06 73 ALA A C 1
ATOM 567 O O . ALA A 1 73 ? 3.053 -0.668 -8.320 1.00 94.06 73 ALA A O 1
ATOM 568 N N . ILE A 1 74 ? 2.380 -1.485 -6.329 1.00 93.06 74 ILE A N 1
ATOM 569 C CA . ILE A 1 74 ? 1.420 -2.455 -6.877 1.00 93.06 74 ILE A CA 1
ATOM 570 C C . ILE A 1 74 ? 0.272 -1.737 -7.590 1.00 93.06 74 ILE A C 1
ATOM 572 O O . ILE A 1 74 ? -0.058 -2.097 -8.716 1.00 93.06 74 ILE A O 1
ATOM 576 N N . ASP A 1 75 ? -0.302 -0.703 -6.975 1.00 94.44 75 ASP A N 1
ATOM 577 C CA . ASP A 1 75 ? -1.405 0.061 -7.566 1.00 94.44 75 ASP A CA 1
ATOM 578 C C . ASP A 1 75 ? -0.996 0.716 -8.895 1.00 94.44 75 ASP A C 1
ATOM 580 O O . ASP A 1 75 ? -1.656 0.539 -9.922 1.00 94.44 75 ASP A O 1
ATOM 584 N N . ARG A 1 76 ? 0.167 1.383 -8.934 1.00 93.62 76 ARG A N 1
ATOM 585 C CA . ARG A 1 76 ? 0.707 1.959 -10.177 1.00 93.62 76 ARG A CA 1
ATOM 586 C C . ARG A 1 76 ? 0.951 0.900 -11.246 1.00 93.62 76 ARG A C 1
ATOM 588 O O . ARG A 1 76 ? 0.726 1.173 -12.427 1.00 93.62 76 ARG A O 1
ATOM 595 N N . TRP A 1 77 ? 1.422 -0.282 -10.854 1.00 93.12 77 TRP A N 1
ATOM 596 C CA . TRP A 1 77 ? 1.619 -1.399 -11.772 1.00 93.12 77 TRP A CA 1
ATOM 597 C C . TRP A 1 77 ? 0.292 -1.907 -12.341 1.00 93.12 77 TRP A C 1
ATOM 599 O O . TRP A 1 77 ? 0.167 -2.017 -13.561 1.00 93.12 77 TRP A O 1
ATOM 609 N N . ALA A 1 78 ? -0.719 -2.121 -11.496 1.00 91.69 78 ALA A N 1
ATOM 610 C CA . ALA A 1 78 ? -2.060 -2.513 -11.921 1.00 91.69 78 ALA A CA 1
ATOM 611 C C . ALA A 1 78 ? -2.660 -1.488 -12.898 1.00 91.69 78 ALA A C 1
ATOM 613 O O . ALA A 1 78 ? -3.120 -1.850 -13.981 1.00 91.69 78 ALA A O 1
ATOM 614 N N . TRP A 1 79 ? -2.556 -0.193 -12.591 1.00 93.50 79 TRP A N 1
ATOM 615 C CA . TRP A 1 79 ? -2.998 0.867 -13.499 1.00 93.50 79 TRP A CA 1
ATOM 616 C C . TRP A 1 79 ? -2.197 0.935 -14.799 1.00 93.50 79 TRP A C 1
ATOM 618 O O . TRP A 1 79 ? -2.744 1.293 -15.843 1.00 93.50 79 TRP A O 1
ATOM 628 N N . ALA A 1 80 ? -0.904 0.613 -14.772 1.00 91.88 80 ALA A N 1
ATOM 629 C CA . ALA A 1 80 ? -0.103 0.528 -15.987 1.00 91.88 80 ALA A CA 1
ATOM 630 C C . ALA A 1 80 ? -0.536 -0.643 -16.878 1.00 91.88 80 ALA A C 1
ATOM 632 O O . ALA A 1 80 ? -0.576 -0.463 -18.094 1.00 91.88 80 ALA A O 1
ATOM 633 N N . ILE A 1 81 ? -0.924 -1.783 -16.296 1.00 90.94 81 ILE A N 1
ATOM 634 C CA . ILE A 1 81 ? -1.513 -2.910 -17.036 1.00 90.94 81 ILE A CA 1
ATOM 635 C C . ILE A 1 81 ? -2.841 -2.493 -17.668 1.00 90.94 81 ILE A C 1
ATOM 637 O O . ILE A 1 81 ? -3.014 -2.636 -18.875 1.00 90.94 81 ILE A O 1
ATOM 641 N N . VAL A 1 82 ? -3.755 -1.914 -16.882 1.00 91.62 82 VAL A N 1
ATOM 642 C CA . VAL A 1 82 ? -5.081 -1.489 -17.372 1.00 91.62 82 VAL A CA 1
ATOM 643 C C . VAL A 1 82 ? -4.965 -0.475 -18.515 1.00 91.62 82 VAL A C 1
ATOM 645 O O . VAL A 1 82 ? -5.748 -0.511 -19.458 1.00 91.62 82 VAL A O 1
ATOM 648 N N . ARG A 1 83 ? -3.962 0.411 -18.473 1.00 90.94 83 ARG A N 1
ATOM 649 C CA . ARG A 1 83 ? -3.696 1.401 -19.532 1.00 90.94 83 ARG A CA 1
ATOM 650 C C . ARG A 1 83 ? -2.859 0.860 -20.699 1.00 90.94 83 ARG A C 1
ATOM 652 O O . ARG A 1 83 ? -2.433 1.652 -21.533 1.00 90.94 83 ARG A O 1
ATOM 659 N N . GLY A 1 84 ? -2.549 -0.437 -20.729 1.00 88.81 84 GLY A N 1
ATOM 660 C CA . GLY A 1 84 ? -1.726 -1.054 -21.775 1.00 88.81 84 GLY A CA 1
ATOM 661 C C . GLY A 1 84 ? -0.273 -0.568 -21.810 1.00 88.81 84 GLY A C 1
ATOM 662 O O . GLY A 1 84 ? 0.430 -0.796 -22.787 1.00 88.81 84 GLY A O 1
ATOM 663 N N . ARG A 1 85 ? 0.200 0.106 -20.753 1.00 86.56 85 ARG A N 1
ATOM 664 C CA . ARG A 1 85 ? 1.589 0.585 -20.642 1.00 86.56 85 ARG A CA 1
ATOM 665 C C . ARG A 1 85 ? 2.552 -0.513 -20.201 1.00 86.56 85 ARG A C 1
ATOM 667 O O . ARG A 1 85 ? 3.758 -0.340 -20.339 1.00 86.56 85 ARG A O 1
ATOM 674 N N . CYS A 1 86 ? 2.025 -1.608 -19.658 1.00 85.88 86 CYS A N 1
ATOM 675 C CA . CYS A 1 86 ? 2.785 -2.790 -19.281 1.00 85.88 86 CYS A CA 1
ATOM 676 C C . CYS A 1 86 ? 2.007 -4.059 -19.610 1.00 85.88 86 CYS A C 1
ATOM 678 O O . CYS A 1 86 ? 0.789 -4.110 -19.446 1.00 85.88 86 CYS A O 1
ATOM 680 N N . GLY A 1 87 ? 2.725 -5.092 -20.053 1.00 73.38 87 GLY A N 1
ATOM 681 C CA . GLY A 1 87 ? 2.154 -6.424 -20.204 1.00 73.38 87 GLY A CA 1
ATOM 682 C C . GLY A 1 87 ? 1.813 -7.033 -18.843 1.00 73.38 87 GLY A C 1
ATOM 683 O O . GLY A 1 87 ? 2.441 -6.724 -17.827 1.00 73.38 87 GLY A O 1
ATOM 684 N N . THR A 1 88 ? 0.828 -7.926 -18.813 1.00 68.12 88 THR A N 1
ATOM 685 C CA . THR A 1 88 ? 0.637 -8.817 -17.666 1.00 68.12 88 THR A CA 1
ATOM 686 C C . THR A 1 88 ? 1.860 -9.722 -17.562 1.00 68.12 88 THR A C 1
ATOM 688 O O . THR A 1 88 ? 2.245 -10.331 -18.564 1.00 68.12 88 THR A O 1
ATOM 691 N N . VAL A 1 89 ? 2.464 -9.848 -16.377 1.00 64.56 89 VAL A N 1
ATOM 692 C CA . VAL A 1 89 ? 3.472 -10.892 -16.149 1.00 64.56 89 VAL A CA 1
ATOM 693 C C . VAL A 1 89 ? 2.766 -12.222 -16.378 1.00 64.56 89 VAL A C 1
ATOM 695 O O . VAL A 1 89 ? 1.886 -12.594 -15.604 1.00 64.56 89 VAL A O 1
ATOM 698 N N . ARG A 1 90 ? 3.093 -12.904 -17.481 1.00 56.88 90 ARG A N 1
ATOM 699 C CA . ARG A 1 90 ? 2.595 -14.255 -17.732 1.00 56.88 90 ARG A CA 1
ATOM 700 C C . ARG A 1 90 ? 3.136 -15.097 -16.571 1.00 56.88 90 ARG A C 1
ATOM 702 O O . ARG A 1 90 ? 4.360 -15.128 -16.412 1.00 56.88 90 ARG A O 1
ATOM 709 N N . PRO A 1 91 ? 2.285 -15.701 -15.715 1.00 52.19 91 PRO A N 1
ATOM 710 C CA . PRO A 1 91 ? 2.788 -16.643 -14.724 1.00 52.19 91 PRO A CA 1
ATOM 711 C C . PRO A 1 91 ? 3.602 -17.667 -15.502 1.00 52.19 91 PRO A C 1
ATOM 713 O O . PRO A 1 91 ? 3.161 -18.055 -16.586 1.00 52.19 91 PRO A O 1
ATOM 716 N N . ALA A 1 92 ? 4.804 -17.994 -15.023 1.00 54.56 92 ALA A N 1
ATOM 717 C CA . ALA A 1 92 ? 5.709 -18.901 -15.713 1.00 54.56 92 ALA A CA 1
ATOM 718 C C . ALA A 1 92 ? 4.932 -20.173 -16.069 1.00 54.56 92 ALA A C 1
ATOM 720 O O . ALA A 1 92 ? 4.650 -21.011 -15.214 1.00 54.56 92 ALA A O 1
ATOM 721 N N . GLY A 1 93 ? 4.498 -20.246 -17.328 1.00 46.09 93 GLY A N 1
ATOM 722 C CA . GLY A 1 93 ? 3.910 -21.441 -17.881 1.00 46.09 93 GLY A CA 1
ATOM 723 C C . GLY A 1 93 ? 4.978 -22.509 -17.780 1.00 46.09 93 GLY A C 1
ATOM 724 O O . GLY A 1 93 ? 6.162 -22.220 -17.964 1.00 46.09 93 GLY A O 1
ATOM 725 N N . HIS A 1 94 ? 4.544 -23.714 -17.432 1.00 50.69 94 HIS A N 1
ATOM 726 C CA . HIS A 1 94 ? 5.315 -24.942 -17.569 1.00 50.69 94 HIS A CA 1
ATOM 727 C C . HIS A 1 94 ? 6.265 -24.850 -18.777 1.00 50.69 94 HIS A C 1
ATOM 729 O O . HIS A 1 94 ? 5.803 -24.369 -19.815 1.00 50.69 94 HIS A O 1
ATOM 735 N N . PRO A 1 95 ? 7.550 -25.245 -18.653 1.00 50.69 95 PRO A N 1
ATOM 736 C CA . PRO A 1 95 ? 8.531 -25.057 -19.715 1.00 50.69 95 PRO A CA 1
ATOM 737 C C . PRO A 1 95 ? 7.958 -25.584 -21.026 1.00 50.69 95 PRO A C 1
ATOM 739 O O . PRO A 1 95 ? 7.676 -26.774 -21.166 1.00 50.69 95 PRO A O 1
ATOM 742 N N . GLU A 1 96 ? 7.713 -24.659 -21.949 1.00 48.06 96 GLU A N 1
ATOM 743 C CA . GLU A 1 96 ? 7.258 -24.977 -23.290 1.00 48.06 96 GLU A CA 1
ATOM 744 C C . GLU A 1 96 ? 8.371 -25.814 -23.940 1.00 48.06 96 GLU A C 1
ATOM 746 O O . GLU A 1 96 ? 9.539 -25.409 -23.889 1.00 48.06 96 GLU A O 1
ATOM 751 N N . PRO A 1 97 ? 8.073 -27.011 -24.471 1.00 47.88 97 PRO A N 1
ATOM 752 C CA . PRO A 1 97 ? 9.096 -27.835 -25.088 1.00 47.88 97 PRO A CA 1
ATOM 753 C C . PRO A 1 97 ? 9.669 -27.074 -26.283 1.00 47.88 97 PRO A C 1
ATOM 755 O O . PRO A 1 97 ? 8.947 -26.715 -27.211 1.00 47.88 97 PRO A O 1
ATOM 758 N N . HIS A 1 98 ? 10.977 -26.816 -26.242 1.00 42.56 98 HIS A N 1
ATOM 759 C CA . HIS A 1 98 ? 11.732 -26.225 -27.339 1.00 42.56 98 HIS A CA 1
ATOM 760 C C . HIS A 1 98 ? 11.536 -27.051 -28.617 1.00 42.56 98 HIS A C 1
ATOM 762 O O . HIS A 1 98 ? 12.232 -28.043 -28.834 1.00 42.56 98 HIS A O 1
ATOM 768 N N . HIS A 1 99 ? 10.635 -26.625 -29.504 1.00 52.59 99 HIS A N 1
ATOM 769 C CA . HIS A 1 99 ? 10.658 -27.094 -30.881 1.00 52.59 99 HIS A CA 1
ATOM 770 C C . HIS A 1 99 ? 11.759 -26.314 -31.608 1.00 52.59 99 HIS A C 1
ATOM 772 O O . HIS A 1 99 ? 11.542 -25.230 -32.143 1.00 52.59 99 HIS A O 1
ATOM 778 N N . GLN A 1 100 ? 12.984 -26.843 -31.566 1.00 54.91 100 GLN A N 1
ATOM 779 C CA . GLN A 1 100 ? 14.054 -26.413 -32.464 1.00 54.91 100 GLN A CA 1
ATOM 780 C C . GLN A 1 100 ? 13.633 -26.757 -33.897 1.00 54.91 100 GLN A C 1
ATOM 782 O O . GLN A 1 100 ? 13.711 -27.910 -34.317 1.00 54.91 100 GLN A O 1
ATOM 787 N N . ASP A 1 101 ? 13.151 -25.761 -34.639 1.00 47.97 101 ASP A N 1
ATOM 788 C CA . ASP A 1 101 ? 12.967 -25.859 -36.086 1.00 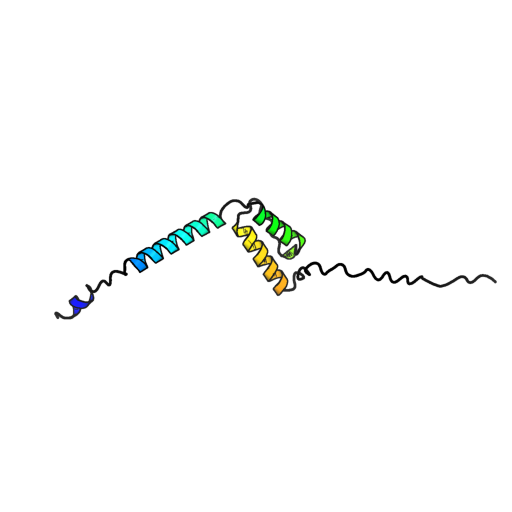47.97 101 ASP A CA 1
ATOM 789 C C . ASP A 1 101 ? 14.356 -25.781 -36.739 1.00 47.97 101 ASP A C 1
ATOM 791 O O . ASP A 1 101 ? 14.902 -24.710 -37.012 1.00 47.97 101 ASP A O 1
ATOM 795 N N . HIS A 1 102 ? 14.983 -26.946 -36.916 1.00 51.22 102 HIS A N 1
ATOM 796 C CA . HIS A 1 102 ? 16.202 -27.117 -37.704 1.00 51.22 102 HIS A CA 1
ATOM 797 C C . HIS A 1 102 ? 15.897 -26.949 -39.198 1.00 51.22 102 HIS A C 1
ATOM 799 O O . HIS A 1 102 ? 16.060 -27.873 -39.999 1.00 51.22 102 HIS A O 1
ATOM 805 N N . ARG A 1 103 ? 15.499 -25.747 -39.617 1.00 50.59 103 ARG A N 1
ATOM 806 C CA . ARG A 1 103 ? 15.436 -25.422 -41.039 1.00 50.59 103 ARG A CA 1
ATOM 807 C C . ARG A 1 103 ? 16.821 -24.974 -41.513 1.00 50.59 10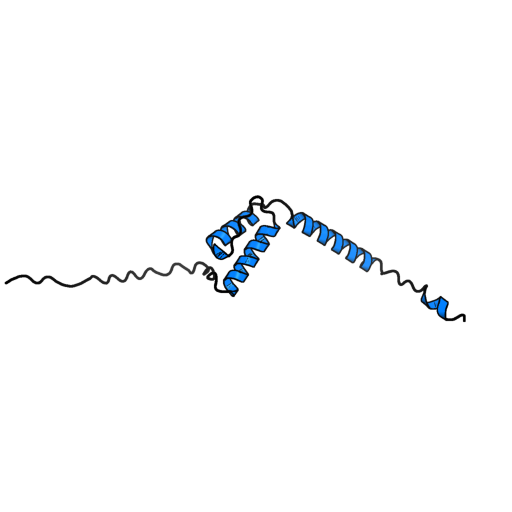3 ARG A C 1
ATOM 809 O O . ARG A 1 103 ? 17.180 -23.801 -41.453 1.00 50.59 103 ARG A O 1
ATOM 816 N N . ARG A 1 104 ? 17.619 -25.955 -41.956 1.00 55.00 104 ARG A N 1
ATOM 817 C CA . ARG A 1 104 ? 18.849 -25.749 -42.742 1.00 55.00 104 ARG A CA 1
ATOM 818 C C . ARG A 1 104 ? 18.577 -24.768 -43.896 1.00 55.00 104 ARG A C 1
ATOM 820 O O . ARG A 1 104 ? 17.612 -24.992 -44.629 1.00 55.00 104 ARG A O 1
ATOM 827 N N . PRO A 1 105 ? 19.438 -23.773 -44.159 1.00 49.38 105 PRO A N 1
ATOM 828 C CA . PRO A 1 105 ? 19.480 -23.155 -45.473 1.00 49.38 105 PRO A CA 1
ATOM 829 C C . PRO A 1 105 ? 20.121 -24.145 -46.458 1.00 49.38 105 PRO A C 1
ATOM 831 O O . PRO A 1 105 ? 21.305 -24.465 -46.370 1.00 49.38 105 PRO A O 1
ATOM 834 N N . HIS A 1 106 ? 19.305 -24.671 -47.371 1.00 51.72 106 HIS A N 1
ATOM 835 C CA . HIS A 1 106 ? 19.775 -25.253 -48.625 1.00 51.72 106 HIS A CA 1
ATOM 836 C C . HIS A 1 106 ? 19.938 -24.140 -49.667 1.00 51.72 106 HIS A C 1
ATOM 838 O O . HIS A 1 106 ? 19.130 -23.215 -49.706 1.00 51.72 106 HIS A O 1
ATOM 844 N N . ALA A 1 107 ? 20.909 -24.356 -50.559 1.00 49.59 107 ALA A N 1
ATOM 845 C CA . ALA A 1 107 ? 21.252 -23.619 -51.780 1.00 49.59 107 ALA A CA 1
ATOM 8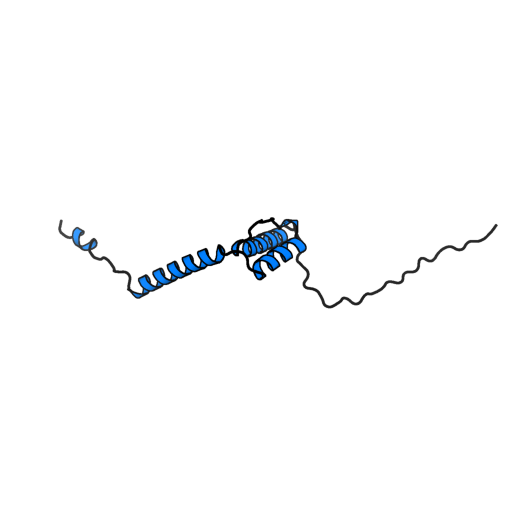46 C C . ALA A 1 107 ? 22.395 -22.592 -51.603 1.00 49.59 107 ALA A C 1
ATOM 848 O O . ALA A 1 107 ? 22.359 -21.768 -50.703 1.00 49.59 107 ALA A O 1
ATOM 849 N N . ALA A 1 108 ? 23.441 -22.571 -52.428 1.00 51.81 108 ALA A N 1
ATOM 850 C CA . ALA A 1 108 ? 23.634 -23.238 -53.709 1.00 51.81 108 ALA A CA 1
ATOM 851 C C . ALA A 1 108 ? 25.119 -23.530 -53.941 1.00 51.81 10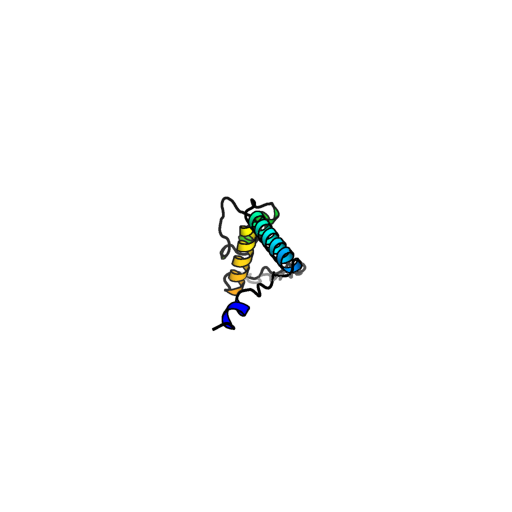8 ALA A C 1
ATOM 853 O O . ALA A 1 108 ? 25.950 -22.627 -53.933 1.00 51.81 108 ALA A O 1
ATOM 854 N N . ASP A 1 109 ? 25.398 -24.799 -54.208 1.00 50.47 109 ASP A N 1
ATOM 855 C CA . ASP A 1 109 ? 26.541 -25.224 -54.994 1.00 50.47 109 ASP A CA 1
ATOM 856 C C . ASP A 1 109 ? 26.101 -25.126 -56.464 1.00 50.47 109 ASP A C 1
ATOM 858 O O . ASP A 1 109 ? 25.130 -25.768 -56.879 1.00 50.47 109 ASP A O 1
ATOM 862 N N . ARG A 1 110 ? 26.731 -24.238 -57.231 1.00 53.91 110 ARG A N 1
ATOM 863 C CA . ARG A 1 110 ? 26.708 -24.279 -58.695 1.00 53.91 110 ARG A CA 1
ATOM 864 C C . ARG A 1 110 ? 28.090 -23.878 -59.191 1.00 53.91 110 ARG A C 1
ATOM 866 O O . ARG A 1 110 ? 28.433 -22.705 -59.295 1.00 53.91 110 ARG A O 1
ATOM 873 N N . THR A 1 111 ? 28.874 -24.915 -59.428 1.00 59.97 111 THR A N 1
ATOM 874 C CA . THR A 1 111 ? 30.129 -24.944 -60.162 1.00 59.97 111 THR A CA 1
ATOM 875 C C . THR A 1 111 ? 29.925 -24.649 -61.655 1.00 59.97 111 THR A C 1
ATOM 877 O O . THR A 1 111 ? 28.913 -25.032 -62.235 1.00 59.97 111 THR A O 1
ATOM 880 N N . ALA A 1 112 ? 30.951 -24.008 -62.228 1.00 46.94 112 ALA A N 1
ATOM 881 C CA . ALA A 1 112 ? 31.444 -24.082 -63.611 1.00 46.94 112 ALA A CA 1
ATOM 882 C C . ALA A 1 112 ? 30.502 -23.722 -64.783 1.00 46.94 112 ALA A C 1
ATOM 884 O O . ALA A 1 112 ? 29.566 -24.452 -65.096 1.00 46.94 112 ALA A O 1
ATOM 885 N N . SER A 1 113 ? 30.858 -22.687 -65.555 1.00 48.69 113 SER A N 1
ATOM 886 C CA . SER A 1 113 ? 31.720 -22.854 -66.740 1.00 48.69 113 SER A CA 1
ATOM 887 C C . SER A 1 113 ? 32.198 -21.517 -67.299 1.00 48.69 113 SER A C 1
ATOM 889 O O . SER A 1 113 ? 31.486 -20.510 -67.101 1.00 48.69 113 SER A O 1
#